Protein AF-A0A0C7L5N5-F1 (afdb_monomer_lite)

Organism: Paraclostridium sordellii (NCBI:txid1505)

Radius of gyration: 12.81 Å; chains: 1; bounding box: 33×28×32 Å

pLDDT: mean 74.14, std 19.18, range [31.83, 93.06]

Foldseek 3Di:
DDDDDDAQDDPDDDCVSLVVLVVVQLCCCPVVVDADEDEDPDPVCPNVVVVCCVVPPVVPPSVHPHPYPPPDPPD

Secondary structure (DSSP, 8-state):
-PPPP-----SS--THHHHHHHHHHHHHHHTT------B---TT-HHHHHHHIIIIIS----S-----B---S--

Sequence (75 aa):
METKLITYFNIKGGIYKTSMSIITAYELAKDKNKKILLWDLDLQENLTQYVYKVTHEDKLECIVNFTILRSIKYL

Structure (mmCIF, N/CA/C/O backbone):
data_AF-A0A0C7L5N5-F1
#
_entry.id   AF-A0A0C7L5N5-F1
#
loop_
_atom_site.group_PDB
_atom_site.id
_atom_site.type_symbol
_atom_site.label_atom_id
_atom_site.label_alt_id
_atom_site.label_comp_id
_atom_site.label_asym_id
_atom_site.label_entity_id
_atom_site.label_seq_id
_atom_site.pdbx_PDB_ins_code
_atom_site.Cartn_x
_atom_site.Cartn_y
_atom_site.Cartn_z
_atom_site.occupancy
_atom_site.B_iso_or_equiv
_atom_site.auth_seq_id
_atom_site.auth_comp_id
_atom_site.auth_asym_id
_atom_site.auth_atom_id
_atom_site.pdbx_PDB_model_num
ATOM 1 N N . MET A 1 1 ? -23.282 2.554 -0.854 1.00 64.06 1 MET A N 1
ATOM 2 C CA . MET A 1 1 ? -21.985 3.197 -0.546 1.00 64.06 1 MET A CA 1
ATOM 3 C C . MET A 1 1 ? -21.191 3.242 -1.834 1.00 64.06 1 MET A C 1
ATOM 5 O O . MET A 1 1 ? -21.090 2.209 -2.479 1.00 64.06 1 MET A O 1
ATOM 9 N N . GLU A 1 2 ? -20.702 4.412 -2.228 1.00 86.31 2 GLU A N 1
ATOM 10 C CA . GLU A 1 2 ? -19.882 4.573 -3.431 1.00 86.31 2 GLU A CA 1
ATOM 11 C C . GLU A 1 2 ? -18.400 4.391 -3.075 1.00 86.31 2 GLU A C 1
ATOM 13 O O . GLU A 1 2 ? -17.903 5.012 -2.130 1.00 86.31 2 GLU A O 1
ATOM 18 N N . THR A 1 3 ? -17.707 3.523 -3.810 1.00 89.12 3 THR A N 1
ATOM 19 C CA . THR A 1 3 ? -16.269 3.282 -3.648 1.00 89.12 3 THR A CA 1
ATOM 20 C C . THR A 1 3 ? -15.496 4.226 -4.559 1.00 89.12 3 THR A C 1
ATOM 22 O O . THR A 1 3 ? -15.781 4.301 -5.751 1.00 89.12 3 THR A O 1
ATOM 25 N N . LYS A 1 4 ? -14.492 4.919 -4.015 1.00 93.00 4 LYS A N 1
ATOM 26 C CA . LYS A 1 4 ? -13.597 5.785 -4.792 1.00 93.00 4 LYS A CA 1
ATOM 27 C C . LYS A 1 4 ? -12.289 5.059 -5.090 1.00 93.00 4 LYS A C 1
ATOM 29 O O . LYS A 1 4 ? -11.700 4.478 -4.181 1.00 93.00 4 LYS A O 1
ATOM 34 N N . LEU A 1 5 ? -11.840 5.121 -6.342 1.00 92.50 5 LEU A N 1
ATOM 35 C CA . LEU A 1 5 ? -10.562 4.566 -6.788 1.00 92.50 5 LEU A CA 1
ATOM 36 C C . LEU A 1 5 ? -9.503 5.672 -6.844 1.00 92.50 5 LEU A C 1
ATOM 38 O O . LEU A 1 5 ? -9.730 6.719 -7.447 1.00 92.50 5 LEU A O 1
ATOM 42 N N . ILE A 1 6 ? -8.347 5.428 -6.226 1.00 93.06 6 ILE A N 1
ATOM 43 C CA . ILE A 1 6 ? -7.172 6.305 -6.277 1.00 93.06 6 ILE A CA 1
ATOM 44 C C . ILE A 1 6 ? -5.996 5.460 -6.768 1.00 93.06 6 ILE A C 1
ATOM 46 O O . ILE A 1 6 ? -5.756 4.376 -6.238 1.00 93.06 6 ILE A O 1
ATOM 50 N N . THR A 1 7 ? -5.259 5.949 -7.765 1.00 92.19 7 THR A N 1
ATOM 51 C CA . THR A 1 7 ? -4.124 5.230 -8.359 1.00 92.19 7 THR A CA 1
ATOM 52 C C . THR A 1 7 ? -2.881 6.108 -8.356 1.00 92.19 7 THR A C 1
ATOM 54 O O . THR A 1 7 ? -2.882 7.204 -8.912 1.00 92.19 7 THR A O 1
ATOM 57 N N . TYR A 1 8 ? -1.801 5.603 -7.759 1.00 90.56 8 TYR A N 1
ATOM 58 C CA . TYR A 1 8 ? -0.488 6.243 -7.786 1.00 90.56 8 TYR A CA 1
ATOM 59 C C . TYR A 1 8 ? 0.347 5.631 -8.906 1.00 90.56 8 TYR A C 1
ATOM 61 O O . TYR A 1 8 ? 0.876 4.531 -8.770 1.00 90.56 8 TYR A O 1
ATOM 69 N N . PHE A 1 9 ? 0.470 6.355 -10.016 1.00 88.19 9 PHE A N 1
ATOM 70 C CA . PHE A 1 9 ? 1.247 5.935 -11.177 1.00 88.19 9 PHE A CA 1
ATOM 71 C C . PHE A 1 9 ? 2.310 6.975 -11.532 1.00 88.19 9 PHE A C 1
ATOM 73 O O . PHE A 1 9 ? 2.094 8.180 -11.435 1.00 88.19 9 PHE A O 1
ATOM 80 N N . ASN A 1 10 ? 3.480 6.503 -11.946 1.00 83.81 10 ASN A N 1
ATOM 81 C CA . ASN A 1 10 ? 4.589 7.323 -12.421 1.00 83.81 10 ASN A CA 1
ATOM 82 C C . ASN A 1 10 ? 5.468 6.431 -13.305 1.00 83.81 10 ASN A C 1
ATOM 84 O O . ASN A 1 10 ? 5.729 5.285 -12.947 1.00 83.81 10 ASN A O 1
ATOM 88 N N . ILE A 1 11 ? 5.927 6.941 -14.442 1.00 78.56 11 ILE A N 1
ATOM 89 C CA . ILE A 1 11 ? 6.750 6.186 -15.399 1.00 78.56 11 ILE A CA 1
ATOM 90 C C . ILE A 1 11 ? 8.204 6.083 -14.918 1.00 78.56 11 ILE A C 1
ATOM 92 O O . ILE A 1 11 ? 8.875 5.085 -15.165 1.00 78.56 11 ILE A O 1
ATOM 96 N N . LYS A 1 12 ? 8.699 7.088 -14.186 1.00 78.62 12 LYS A N 1
ATOM 97 C CA . LYS A 1 12 ? 10.033 7.035 -13.588 1.00 78.62 12 LYS A CA 1
ATOM 98 C C . LYS A 1 12 ? 10.016 6.102 -12.375 1.00 78.62 12 LYS A C 1
ATOM 100 O O . LYS A 1 12 ? 9.087 6.123 -11.558 1.00 78.62 12 LYS A O 1
ATOM 105 N N . GLY A 1 13 ? 11.041 5.259 -12.275 1.00 66.38 13 GLY A N 1
ATOM 106 C CA . GLY A 1 13 ? 11.290 4.446 -11.087 1.00 66.38 13 GLY A CA 1
ATOM 107 C C . GLY A 1 13 ? 11.518 5.337 -9.865 1.00 66.38 13 GLY A C 1
ATOM 108 O O . GLY A 1 13 ? 12.049 6.440 -9.987 1.00 66.38 13 GLY A O 1
ATOM 109 N N . GLY A 1 14 ? 11.069 4.888 -8.695 1.00 72.00 14 GLY A N 1
ATOM 110 C CA . GLY A 1 14 ? 11.222 5.639 -7.451 1.00 72.00 14 GLY A CA 1
ATOM 111 C C . GLY A 1 14 ? 10.230 5.215 -6.372 1.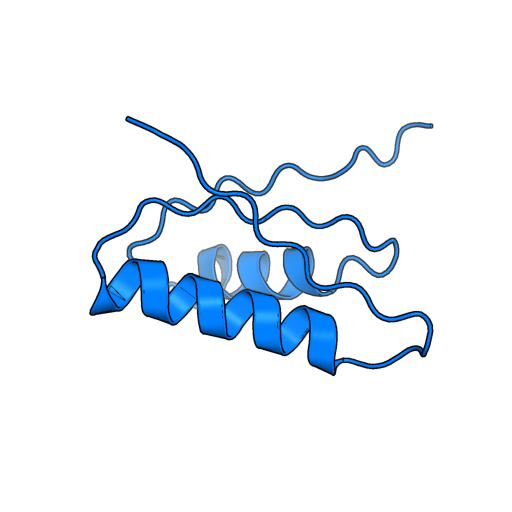00 72.00 14 GLY A C 1
ATOM 112 O O . GLY A 1 14 ? 9.088 4.862 -6.665 1.00 72.00 14 GLY A O 1
ATOM 113 N N . ILE A 1 15 ? 10.674 5.305 -5.118 1.00 75.69 15 ILE A N 1
ATOM 114 C CA . ILE A 1 15 ? 9.970 4.819 -3.916 1.00 75.69 15 ILE A CA 1
ATOM 115 C C . ILE A 1 15 ? 8.719 5.662 -3.588 1.00 75.69 15 ILE A C 1
ATOM 117 O O . ILE A 1 15 ? 7.794 5.196 -2.927 1.00 75.69 15 ILE A O 1
ATOM 121 N N . TYR A 1 16 ? 8.648 6.890 -4.113 1.00 87.19 16 TYR A N 1
ATOM 122 C CA . TYR A 1 16 ? 7.584 7.857 -3.830 1.00 87.19 16 TYR A CA 1
ATOM 123 C C . TYR A 1 16 ? 6.161 7.304 -4.018 1.00 87.19 16 TYR A C 1
ATOM 125 O O . TYR A 1 16 ? 5.308 7.537 -3.167 1.00 87.19 16 TYR A O 1
ATOM 133 N N . LYS A 1 17 ? 5.903 6.555 -5.103 1.00 90.12 17 LYS A N 1
ATOM 134 C CA . LYS A 1 17 ? 4.572 5.985 -5.398 1.00 90.12 17 LYS A CA 1
ATOM 135 C C . LYS A 1 17 ? 4.078 5.099 -4.259 1.00 90.12 17 LYS A C 1
ATOM 137 O O . LYS A 1 17 ? 2.966 5.274 -3.769 1.00 90.12 17 LYS A O 1
ATOM 142 N N . THR A 1 18 ? 4.939 4.185 -3.825 1.00 89.38 18 THR A N 1
ATOM 143 C CA . THR A 1 18 ? 4.654 3.244 -2.747 1.00 89.38 18 THR A CA 1
ATOM 144 C C . THR A 1 18 ? 4.464 3.988 -1.430 1.00 89.38 18 THR A C 1
ATOM 146 O O . THR A 1 18 ? 3.422 3.831 -0.796 1.00 89.38 18 THR A O 1
ATOM 149 N N . SER A 1 19 ? 5.396 4.869 -1.053 1.00 91.12 19 SER A N 1
ATOM 150 C CA . SER A 1 19 ? 5.300 5.626 0.204 1.00 91.12 19 SER A CA 1
ATOM 151 C C . SER A 1 19 ? 4.045 6.495 0.279 1.00 91.12 19 SER A C 1
ATOM 153 O O . SER A 1 19 ? 3.361 6.485 1.299 1.00 91.12 19 SER A O 1
ATOM 155 N N .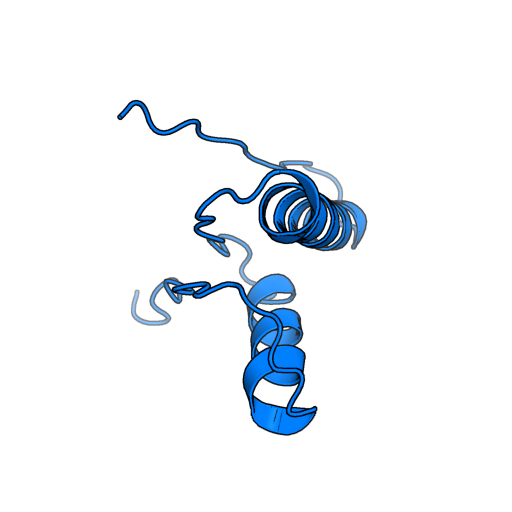 MET A 1 20 ? 3.692 7.197 -0.803 1.00 92.31 20 MET A N 1
ATOM 156 C CA . MET A 1 20 ? 2.473 8.007 -0.839 1.00 92.31 20 MET A CA 1
ATOM 157 C C . MET A 1 20 ? 1.210 7.163 -0.736 1.00 92.31 20 MET A C 1
ATOM 159 O O . MET A 1 20 ? 0.299 7.542 -0.006 1.00 92.31 20 MET A O 1
ATOM 163 N N . SER A 1 21 ? 1.158 6.014 -1.419 1.00 91.25 21 SER A N 1
ATOM 164 C CA . SER A 1 21 ? -0.001 5.121 -1.329 1.00 91.25 21 SER A CA 1
ATOM 165 C C . SER A 1 21 ? -0.246 4.637 0.107 1.00 91.25 21 SER A C 1
ATOM 167 O O . SER A 1 21 ? -1.391 4.615 0.557 1.00 91.25 21 SER A O 1
ATOM 169 N N . ILE A 1 22 ? 0.826 4.347 0.855 1.00 89.69 22 ILE A N 1
ATOM 170 C CA . ILE A 1 22 ? 0.767 3.918 2.258 1.00 89.69 22 ILE A CA 1
ATOM 171 C C . ILE A 1 22 ? 0.298 5.062 3.158 1.00 89.69 22 ILE A C 1
ATOM 173 O O . ILE A 1 22 ? -0.634 4.877 3.938 1.00 89.69 22 ILE A O 1
ATOM 177 N N . ILE A 1 23 ? 0.915 6.244 3.044 1.00 90.25 23 ILE A N 1
ATOM 178 C CA . ILE A 1 23 ? 0.585 7.401 3.890 1.00 90.25 23 ILE A CA 1
ATOM 179 C C . ILE A 1 23 ? -0.865 7.831 3.661 1.00 90.25 23 ILE A C 1
ATOM 181 O O . ILE A 1 23 ? -1.618 7.983 4.620 1.00 90.25 23 ILE A O 1
ATOM 185 N N . THR A 1 24 ? -1.299 7.949 2.403 1.00 92.19 24 THR A N 1
ATOM 186 C CA . THR A 1 24 ? -2.688 8.313 2.104 1.00 92.19 24 THR A CA 1
ATOM 187 C C . THR A 1 24 ? -3.672 7.264 2.621 1.00 92.19 24 THR A C 1
ATOM 189 O O . THR A 1 24 ? -4.703 7.624 3.187 1.00 92.19 24 THR A O 1
ATOM 192 N N . ALA A 1 25 ? -3.367 5.970 2.487 1.00 89.62 25 ALA A N 1
ATOM 193 C CA . ALA A 1 25 ? -4.212 4.921 3.050 1.00 89.62 25 ALA A CA 1
ATOM 194 C C . ALA A 1 25 ? -4.292 4.995 4.583 1.00 89.62 25 ALA A C 1
ATOM 196 O O . ALA A 1 25 ? -5.381 4.849 5.138 1.00 89.62 25 ALA A O 1
ATOM 197 N N . TYR A 1 26 ? -3.171 5.265 5.255 1.00 86.56 26 TYR A N 1
ATOM 198 C CA . TYR A 1 26 ? -3.109 5.428 6.705 1.00 86.56 26 TYR A CA 1
ATOM 199 C C . TYR A 1 26 ? -3.957 6.607 7.194 1.00 86.56 26 TYR A C 1
ATOM 201 O O . TYR A 1 26 ? -4.798 6.423 8.071 1.00 86.56 26 TYR A O 1
ATOM 209 N N . GLU A 1 27 ? -3.798 7.793 6.603 1.00 89.31 27 GLU A N 1
ATOM 210 C CA . GLU A 1 27 ? -4.571 8.988 6.973 1.00 89.31 27 GLU A CA 1
ATOM 211 C C . GLU A 1 27 ? -6.075 8.784 6.742 1.00 89.31 27 GLU A C 1
ATOM 213 O O . GLU A 1 27 ? -6.906 9.117 7.591 1.00 89.31 27 GLU A O 1
ATOM 218 N N . LEU A 1 28 ? -6.458 8.183 5.609 1.00 88.12 28 LEU A N 1
ATOM 219 C CA . LEU A 1 28 ? -7.865 7.907 5.319 1.00 88.12 28 LEU A CA 1
ATOM 220 C C . LEU A 1 28 ? -8.462 6.876 6.283 1.00 88.12 28 LEU A C 1
ATOM 222 O O . LEU A 1 28 ? -9.621 7.008 6.686 1.00 88.12 28 LEU A O 1
ATOM 226 N N . ALA A 1 29 ? -7.693 5.858 6.657 1.00 84.31 29 ALA A N 1
ATOM 227 C CA . ALA A 1 29 ? -8.162 4.841 7.580 1.00 84.31 29 ALA A CA 1
ATOM 228 C C . ALA A 1 29 ? -8.254 5.370 9.017 1.00 84.31 29 ALA A C 1
ATOM 230 O O . ALA A 1 29 ? -9.306 5.247 9.640 1.00 84.31 29 ALA A O 1
ATOM 231 N N . LYS A 1 30 ? -7.191 6.008 9.519 1.00 79.44 30 LYS A N 1
ATOM 232 C CA . LYS A 1 30 ? -7.091 6.465 10.909 1.00 79.44 30 LYS A CA 1
ATOM 233 C C . LYS A 1 30 ? -7.860 7.756 11.168 1.00 79.44 30 LYS A C 1
ATOM 235 O O . LYS A 1 30 ? -8.695 7.796 12.065 1.00 79.44 30 LYS A O 1
ATOM 240 N N . ASP A 1 31 ? -7.620 8.795 10.373 1.00 81.12 31 ASP A N 1
ATOM 241 C CA . ASP A 1 31 ? -8.131 10.138 10.671 1.00 81.12 31 ASP A CA 1
ATOM 242 C C . ASP A 1 31 ? -9.514 10.382 10.058 1.00 81.12 31 ASP A C 1
ATOM 244 O O . ASP A 1 31 ? -10.257 11.261 10.500 1.00 81.12 31 ASP A O 1
ATOM 248 N N . LYS A 1 32 ? -9.880 9.615 9.021 1.00 82.50 32 LYS A N 1
ATOM 249 C CA . LYS A 1 32 ? -11.182 9.721 8.336 1.00 82.50 32 LYS A CA 1
ATOM 250 C C . LYS A 1 32 ? -12.087 8.501 8.529 1.00 82.50 32 LYS A C 1
ATOM 252 O O . LYS A 1 32 ? -13.184 8.492 7.962 1.00 82.50 32 LYS A O 1
ATOM 257 N N . ASN A 1 33 ? -11.657 7.510 9.319 1.00 81.44 33 ASN A N 1
ATOM 258 C CA . ASN A 1 33 ? -12.397 6.282 9.634 1.00 81.44 33 ASN A CA 1
ATOM 259 C C . ASN A 1 33 ? -12.969 5.588 8.378 1.00 81.44 33 ASN A C 1
ATOM 261 O O . ASN A 1 33 ? -14.143 5.205 8.320 1.00 81.44 33 ASN A O 1
ATOM 265 N N . LYS A 1 34 ? -12.168 5.513 7.307 1.00 83.81 34 LYS A N 1
ATOM 266 C CA . LYS A 1 34 ? -12.549 4.862 6.046 1.00 83.81 34 LYS A CA 1
ATOM 267 C C . L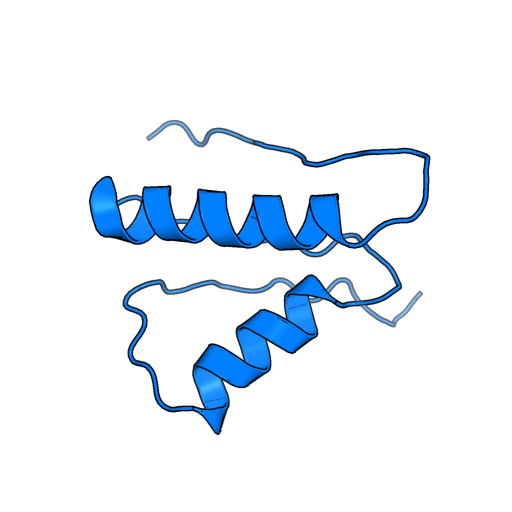YS A 1 34 ? -12.031 3.428 6.000 1.00 83.81 34 LYS A C 1
ATOM 269 O O . LYS A 1 34 ? -10.912 3.144 6.407 1.00 83.81 34 LYS A O 1
ATOM 274 N N . LYS A 1 35 ? -12.826 2.526 5.420 1.00 84.50 35 LYS A N 1
ATOM 275 C CA . LYS A 1 35 ? -12.350 1.189 5.042 1.00 84.50 35 LYS A CA 1
ATOM 276 C C . LYS A 1 35 ? -11.536 1.313 3.758 1.00 84.50 35 LYS A C 1
ATOM 278 O O . LYS A 1 35 ? -12.058 1.829 2.770 1.00 84.50 35 LYS A O 1
ATOM 283 N N . ILE A 1 36 ? -10.286 0.858 3.784 1.00 85.81 36 ILE A N 1
ATOM 284 C CA . ILE A 1 36 ? -9.349 0.993 2.667 1.00 85.81 36 ILE A CA 1
ATOM 285 C C . ILE A 1 36 ? -8.934 -0.384 2.155 1.00 85.81 36 ILE A C 1
ATOM 287 O O . ILE A 1 36 ? -8.639 -1.287 2.933 1.00 85.81 36 ILE A O 1
ATOM 291 N N . LEU A 1 37 ? -8.888 -0.510 0.830 1.00 86.44 37 LEU A N 1
ATOM 292 C CA . LEU A 1 37 ? -8.290 -1.629 0.117 1.00 86.44 37 LEU A CA 1
ATOM 293 C C . LEU A 1 37 ? -7.006 -1.131 -0.553 1.00 86.44 37 LEU A C 1
ATOM 295 O O . LEU A 1 37 ? -7.067 -0.229 -1.388 1.00 86.44 37 LEU A O 1
ATOM 299 N N . LEU A 1 38 ? -5.861 -1.702 -0.182 1.00 85.81 38 LEU A N 1
ATOM 300 C CA . LEU A 1 38 ? -4.589 -1.462 -0.863 1.00 85.81 38 LEU A CA 1
ATOM 301 C C . LEU A 1 38 ? -4.357 -2.564 -1.894 1.00 85.81 38 LEU A C 1
ATOM 303 O O . LEU A 1 38 ? -4.462 -3.747 -1.570 1.00 85.81 38 LEU A O 1
ATOM 307 N N . TRP A 1 39 ? -4.024 -2.170 -3.123 1.00 87.25 39 TRP A N 1
ATOM 308 C CA . TRP A 1 39 ? -3.738 -3.097 -4.213 1.00 87.25 39 TRP A CA 1
ATOM 309 C C . TRP A 1 39 ? -2.340 -2.836 -4.763 1.00 87.25 39 TRP A C 1
ATOM 311 O O . TRP A 1 39 ? -2.063 -1.759 -5.291 1.00 87.25 39 TRP A O 1
ATOM 321 N N . ASP A 1 40 ? -1.461 -3.825 -4.611 1.00 85.88 40 ASP A N 1
ATOM 322 C CA . ASP A 1 40 ? -0.110 -3.786 -5.156 1.00 85.88 40 ASP A CA 1
ATOM 323 C C . ASP A 1 40 ? -0.109 -4.329 -6.589 1.00 85.88 40 ASP A C 1
ATOM 325 O O . ASP A 1 40 ? -0.369 -5.511 -6.827 1.00 85.88 40 ASP A O 1
ATOM 329 N N . LEU A 1 41 ? 0.133 -3.431 -7.541 1.00 85.75 41 LEU A N 1
ATOM 330 C CA . LEU A 1 41 ? 0.243 -3.730 -8.971 1.00 85.75 41 LEU A CA 1
ATOM 331 C C . LEU A 1 41 ? 1.683 -3.530 -9.476 1.00 85.75 41 LEU A C 1
ATOM 333 O O . LEU A 1 41 ? 1.900 -3.419 -10.682 1.00 85.75 41 LEU A O 1
ATOM 337 N N . ASP A 1 42 ? 2.661 -3.456 -8.568 1.00 83.12 42 ASP A N 1
ATOM 338 C CA . ASP A 1 42 ? 4.080 -3.342 -8.895 1.00 83.12 42 ASP A CA 1
ATOM 339 C C . ASP A 1 42 ? 4.779 -4.701 -8.731 1.00 83.12 42 ASP A C 1
ATOM 341 O O . ASP A 1 42 ? 4.672 -5.357 -7.694 1.00 83.12 42 ASP A O 1
ATOM 345 N N . LEU A 1 43 ? 5.540 -5.117 -9.748 1.00 82.75 43 LEU A N 1
ATOM 346 C CA . LEU A 1 43 ? 6.325 -6.357 -9.721 1.00 82.75 43 LEU A CA 1
ATOM 347 C C . LEU A 1 43 ? 7.403 -6.360 -8.628 1.00 82.75 43 LEU A C 1
ATOM 349 O O . LEU A 1 43 ? 7.884 -7.427 -8.255 1.00 82.75 43 LEU A O 1
ATOM 353 N N . GLN A 1 44 ? 7.808 -5.189 -8.125 1.00 84.56 44 GLN A N 1
ATOM 354 C CA . GLN A 1 44 ? 8.763 -5.090 -7.021 1.00 84.56 44 GLN A CA 1
ATOM 355 C C . GLN A 1 44 ? 8.155 -5.459 -5.659 1.00 84.56 44 GLN A C 1
ATOM 357 O O . GLN A 1 44 ? 8.905 -5.671 -4.711 1.00 84.56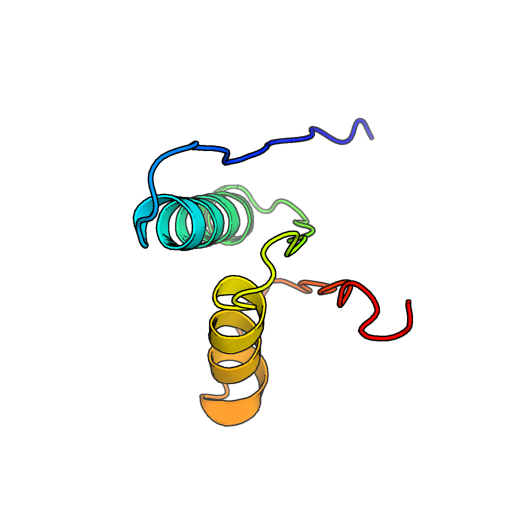 44 GLN A O 1
ATOM 362 N N . GLU A 1 45 ? 6.823 -5.550 -5.548 1.00 88.19 45 GLU A N 1
ATOM 363 C CA . GLU A 1 45 ? 6.102 -5.980 -4.338 1.00 88.19 45 GLU A CA 1
ATOM 364 C C . GLU A 1 45 ? 6.398 -5.120 -3.080 1.00 88.19 45 GLU A C 1
ATOM 366 O O . GLU A 1 45 ? 6.151 -5.544 -1.948 1.00 88.19 45 GLU A O 1
ATOM 371 N N . ASN A 1 46 ? 6.935 -3.901 -3.245 1.00 87.88 46 ASN A N 1
ATOM 372 C CA . ASN A 1 46 ? 7.376 -3.046 -2.131 1.00 87.88 46 ASN A CA 1
ATOM 373 C C . ASN A 1 46 ? 6.224 -2.689 -1.173 1.00 87.88 46 ASN A C 1
ATOM 375 O O . ASN A 1 46 ? 6.426 -2.605 0.040 1.00 87.88 46 ASN A O 1
ATOM 379 N N . LEU A 1 47 ? 5.015 -2.470 -1.709 1.00 87.06 47 LEU A N 1
ATOM 380 C CA . LEU A 1 47 ? 3.831 -2.158 -0.905 1.00 87.06 47 LEU A CA 1
ATOM 381 C C . LEU A 1 47 ? 3.431 -3.373 -0.064 1.00 87.06 47 LEU A C 1
ATOM 383 O O . LEU A 1 47 ? 3.230 -3.254 1.145 1.00 87.06 47 LEU A O 1
ATOM 387 N N . THR A 1 48 ? 3.364 -4.543 -0.700 1.00 85.75 48 THR A N 1
ATOM 388 C CA . THR A 1 48 ? 3.034 -5.812 -0.044 1.00 85.75 48 THR A CA 1
ATOM 389 C C . THR A 1 48 ? 4.004 -6.124 1.091 1.00 85.75 48 THR A C 1
ATOM 391 O O . THR A 1 48 ? 3.564 -6.397 2.207 1.00 85.75 48 THR A O 1
ATOM 394 N N . GLN A 1 49 ? 5.315 -6.040 0.840 1.00 85.88 49 GLN A N 1
ATOM 395 C CA . GLN A 1 49 ? 6.345 -6.326 1.845 1.00 85.88 49 GLN A CA 1
ATOM 396 C C . GLN A 1 49 ? 6.238 -5.399 3.058 1.00 85.88 49 GLN A C 1
ATOM 398 O O . GLN A 1 49 ? 6.289 -5.863 4.198 1.00 85.88 49 GLN A O 1
ATOM 403 N N . TYR A 1 50 ? 6.045 -4.097 2.821 1.00 86.00 50 TYR A N 1
ATOM 404 C CA . TYR A 1 50 ? 5.917 -3.125 3.901 1.00 86.00 50 TYR A CA 1
ATOM 405 C C . TYR A 1 50 ? 4.697 -3.413 4.782 1.00 86.00 50 TYR A C 1
ATOM 407 O O . TYR A 1 50 ? 4.822 -3.514 6.002 1.00 86.00 50 TYR A O 1
ATOM 415 N N . VAL A 1 51 ? 3.517 -3.578 4.176 1.00 81.81 51 VAL A N 1
ATOM 416 C CA . VAL A 1 51 ? 2.283 -3.791 4.945 1.00 81.81 51 VAL A CA 1
ATOM 417 C C . VAL A 1 51 ? 2.313 -5.144 5.660 1.00 81.81 51 VAL A C 1
ATOM 419 O O . VAL A 1 51 ? 1.879 -5.226 6.808 1.00 81.81 51 VAL A O 1
ATOM 422 N N . TYR A 1 52 ? 2.868 -6.191 5.040 1.00 81.38 52 TYR A N 1
ATOM 423 C CA . TYR A 1 52 ? 3.018 -7.502 5.678 1.00 81.38 52 TYR A CA 1
ATOM 424 C C . TYR A 1 52 ? 3.867 -7.422 6.952 1.00 81.38 52 TYR A C 1
ATOM 426 O O . TYR A 1 52 ? 3.428 -7.881 8.007 1.00 81.38 52 TYR A O 1
ATOM 434 N N . LYS A 1 53 ? 5.031 -6.765 6.881 1.00 80.25 53 LYS A N 1
ATOM 435 C CA . LYS A 1 53 ? 5.919 -6.574 8.034 1.00 80.25 53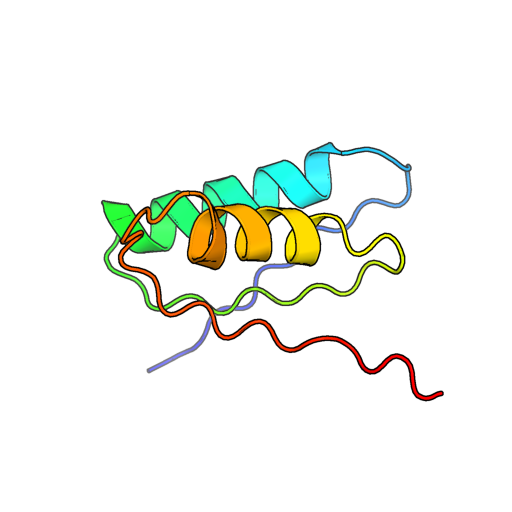 LYS A CA 1
ATOM 436 C C . LYS A 1 53 ? 5.213 -5.861 9.191 1.00 80.25 53 LYS A C 1
ATOM 438 O O . LYS A 1 53 ? 5.213 -6.353 10.317 1.00 80.25 53 LYS A O 1
ATOM 443 N N . VAL A 1 54 ? 4.547 -4.744 8.899 1.00 74.31 54 VAL A N 1
ATOM 444 C CA . VAL A 1 54 ? 3.855 -3.938 9.920 1.00 74.31 54 VAL A CA 1
ATOM 445 C C . VAL A 1 54 ? 2.697 -4.705 10.571 1.00 74.31 54 VAL A C 1
ATOM 447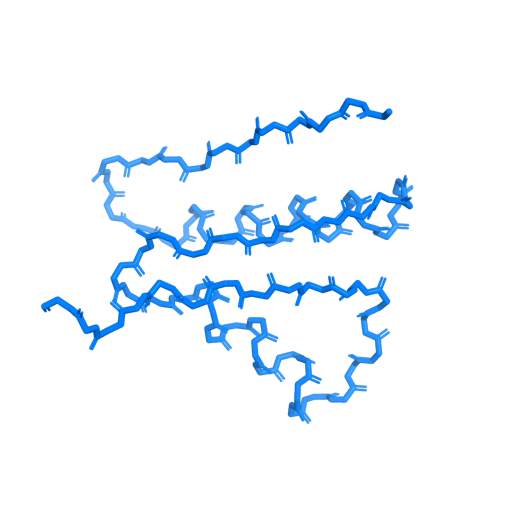 O O . VAL A 1 54 ? 2.448 -4.543 11.763 1.00 74.31 54 VAL A O 1
ATOM 450 N N . THR A 1 55 ? 1.992 -5.542 9.805 1.00 69.62 55 THR A N 1
ATOM 451 C CA . THR A 1 55 ? 0.800 -6.263 10.286 1.00 69.62 55 THR A CA 1
ATOM 452 C C . THR A 1 55 ? 1.115 -7.574 11.008 1.00 69.62 55 THR A C 1
ATOM 454 O O . THR A 1 55 ? 0.374 -7.942 11.915 1.00 69.62 55 THR A O 1
ATOM 457 N N . HIS A 1 56 ? 2.187 -8.282 10.634 1.00 68.38 56 HIS A N 1
ATOM 458 C CA . HIS A 1 56 ? 2.479 -9.626 11.154 1.00 68.38 56 HIS A CA 1
ATOM 459 C C . HIS A 1 56 ? 3.691 -9.680 12.092 1.00 68.38 56 HIS A C 1
ATOM 461 O O . HIS A 1 56 ? 3.693 -10.488 13.020 1.00 68.38 56 HIS A O 1
ATOM 467 N N . GLU A 1 57 ? 4.711 -8.845 11.881 1.00 62.94 57 GLU A N 1
ATOM 468 C CA . GLU A 1 57 ? 5.959 -8.905 12.656 1.00 62.94 57 GLU A CA 1
ATOM 469 C C . GLU A 1 57 ? 5.952 -7.902 13.809 1.00 62.94 57 GLU A C 1
ATOM 471 O O . GLU A 1 57 ? 6.160 -8.277 14.963 1.00 62.94 57 GLU A O 1
ATOM 476 N N . ASP A 1 58 ? 5.629 -6.641 13.520 1.00 60.19 58 ASP A N 1
ATOM 477 C CA . ASP A 1 58 ? 5.746 -5.554 14.499 1.00 60.19 58 ASP A CA 1
ATOM 478 C C . ASP A 1 58 ? 4.548 -5.467 15.472 1.00 60.19 58 ASP A C 1
ATOM 480 O O . ASP A 1 58 ? 4.508 -4.579 16.323 1.00 60.19 58 ASP A O 1
ATOM 484 N N . LYS A 1 59 ? 3.574 -6.393 15.374 1.00 50.53 59 LYS A N 1
ATOM 485 C CA . LYS A 1 59 ? 2.343 -6.478 16.200 1.00 50.53 59 LYS A CA 1
ATOM 486 C C . LYS A 1 59 ? 1.630 -5.138 16.415 1.00 50.53 59 LYS A C 1
ATOM 488 O O . LYS A 1 59 ? 0.918 -4.953 17.403 1.00 50.53 59 LYS A O 1
ATOM 493 N N . LEU A 1 60 ? 1.791 -4.193 15.494 1.00 45.75 60 LEU A N 1
ATOM 494 C CA . LEU A 1 60 ? 0.982 -2.995 15.499 1.00 45.75 60 LEU A CA 1
ATOM 495 C C . LEU A 1 60 ? -0.416 -3.439 15.081 1.00 45.75 60 LEU A C 1
ATOM 497 O O . LEU A 1 60 ? -0.648 -3.768 13.919 1.00 45.75 60 LEU A O 1
ATOM 501 N N . GLU A 1 61 ? -1.348 -3.429 16.036 1.00 42.28 61 GLU A N 1
ATOM 502 C CA . GLU A 1 61 ? -2.793 -3.369 15.800 1.00 42.28 61 GLU A CA 1
ATOM 503 C C . GLU A 1 61 ? -3.121 -2.074 15.038 1.00 42.28 61 GLU A C 1
ATOM 505 O O . GLU A 1 61 ? -3.851 -1.204 15.507 1.00 42.28 61 GLU A O 1
ATOM 510 N N . CYS A 1 62 ? -2.529 -1.853 13.867 1.00 41.94 62 CYS A N 1
ATOM 511 C CA . CYS A 1 62 ? -2.975 -0.785 13.011 1.00 41.94 62 CYS A CA 1
ATOM 512 C C . CYS A 1 62 ? -4.330 -1.242 12.481 1.00 41.94 62 CYS A C 1
ATOM 514 O O . CYS A 1 62 ? -4.416 -2.141 11.650 1.00 41.94 62 CYS A O 1
ATOM 516 N N . ILE A 1 63 ? -5.355 -0.639 13.087 1.00 41.50 63 ILE A N 1
ATOM 517 C CA . ILE A 1 63 ? -6.815 -0.736 12.958 1.00 41.50 63 ILE A CA 1
ATOM 518 C C . ILE A 1 63 ? -7.290 -0.535 11.507 1.00 41.50 63 ILE A C 1
ATOM 520 O O . ILE A 1 63 ? -8.162 0.268 11.191 1.00 41.50 63 ILE A O 1
ATOM 524 N N . VAL A 1 64 ? -6.711 -1.268 10.568 1.00 46.19 64 VAL A N 1
ATOM 525 C CA . VAL A 1 64 ? -7.083 -1.228 9.166 1.00 46.19 64 VAL A CA 1
ATOM 526 C C . VAL A 1 64 ? -6.991 -2.652 8.650 1.00 46.19 64 VAL A C 1
ATOM 528 O O . VAL A 1 64 ? -5.908 -3.185 8.433 1.00 46.19 64 VAL A O 1
ATOM 531 N N . ASN A 1 65 ? -8.153 -3.281 8.476 1.00 40.62 65 ASN A N 1
ATOM 532 C CA . ASN A 1 65 ? -8.295 -4.554 7.771 1.00 40.62 65 ASN A CA 1
ATOM 533 C C . ASN A 1 65 ? -7.919 -4.349 6.291 1.00 40.62 65 ASN A C 1
ATOM 535 O O . ASN A 1 65 ? -8.781 -4.285 5.414 1.00 40.62 65 ASN A O 1
ATOM 539 N N . PHE A 1 66 ? -6.628 -4.187 6.009 1.00 49.72 66 PHE A N 1
ATOM 540 C CA . PHE A 1 66 ? -6.103 -4.180 4.657 1.00 49.72 66 PHE A CA 1
ATOM 541 C C . PHE A 1 66 ? -6.155 -5.612 4.138 1.00 49.72 66 PHE A C 1
ATOM 543 O O . PHE A 1 66 ? -5.335 -6.455 4.489 1.00 49.72 66 PHE A O 1
ATOM 550 N N . THR A 1 67 ? -7.135 -5.902 3.289 1.00 43.47 67 THR A N 1
ATOM 551 C CA . THR A 1 67 ? -7.084 -7.117 2.474 1.00 43.47 67 THR A CA 1
ATOM 552 C C . THR A 1 67 ? -6.110 -6.857 1.334 1.00 43.47 67 THR A C 1
ATOM 554 O O . THR A 1 67 ? -6.476 -6.236 0.347 1.00 43.47 67 THR A O 1
ATOM 557 N N . ILE A 1 68 ? -4.851 -7.270 1.459 1.00 50.69 68 ILE A N 1
ATOM 558 C CA . ILE A 1 68 ? -3.918 -7.183 0.330 1.00 50.69 68 ILE A CA 1
ATOM 559 C C . ILE A 1 68 ? -4.264 -8.312 -0.638 1.00 50.69 68 ILE A C 1
ATOM 561 O O . ILE A 1 68 ? -4.030 -9.487 -0.353 1.00 50.69 68 ILE A O 1
ATOM 565 N N . LEU A 1 69 ? -4.819 -7.964 -1.796 1.00 43.00 69 LEU A N 1
ATOM 566 C CA . LEU A 1 69 ? -4.903 -8.890 -2.920 1.00 43.00 69 LEU A CA 1
ATOM 567 C C . LEU A 1 69 ? -3.514 -8.989 -3.545 1.00 43.00 69 LEU A C 1
ATOM 569 O O . LEU A 1 69 ? -3.072 -8.095 -4.265 1.00 43.00 69 LEU A O 1
ATOM 573 N N . ARG A 1 70 ? -2.816 -10.081 -3.231 1.00 39.94 70 ARG A N 1
ATOM 574 C CA . ARG A 1 70 ? -1.553 -10.441 -3.868 1.00 39.94 70 ARG A CA 1
ATOM 575 C C . ARG A 1 70 ? -1.839 -10.677 -5.350 1.00 39.94 70 ARG A C 1
ATOM 577 O O . ARG A 1 70 ? -2.560 -11.617 -5.686 1.00 39.94 70 ARG A O 1
ATOM 584 N N . SER A 1 71 ? -1.311 -9.820 -6.225 1.00 34.75 71 SER A N 1
ATOM 585 C CA . SER A 1 71 ? -1.324 -10.124 -7.652 1.00 34.75 71 SER A CA 1
ATOM 586 C C . SER A 1 71 ? -0.564 -11.432 -7.852 1.00 34.75 71 SER A C 1
ATOM 588 O O . SER A 1 71 ? 0.535 -11.644 -7.335 1.00 34.75 71 SER A O 1
ATOM 590 N N . ILE A 1 72 ? -1.254 -12.361 -8.488 1.00 34.34 72 ILE A N 1
ATOM 591 C CA . ILE A 1 72 ? -0.903 -13.760 -8.614 1.00 34.34 72 ILE A CA 1
ATOM 592 C C . ILE A 1 72 ? 0.419 -13.889 -9.379 1.00 34.34 72 ILE A C 1
ATOM 594 O O . ILE A 1 72 ? 0.519 -13.540 -10.550 1.00 34.34 72 ILE A O 1
ATOM 598 N N . LYS A 1 73 ? 1.422 -14.468 -8.713 1.00 34.09 73 LYS A N 1
ATOM 599 C CA . LYS A 1 73 ? 2.675 -14.981 -9.292 1.00 34.09 73 LYS A CA 1
ATOM 600 C C . LYS A 1 73 ? 2.435 -16.317 -10.032 1.00 34.09 73 LYS A C 1
ATOM 602 O O . LYS A 1 73 ? 3.199 -17.260 -9.870 1.00 34.09 73 LYS A O 1
ATOM 607 N N . TYR A 1 74 ? 1.323 -16.409 -10.765 1.00 31.83 74 TYR A N 1
ATOM 608 C CA . TYR A 1 74 ? 0.917 -17.558 -11.588 1.00 31.83 74 TYR A CA 1
ATOM 609 C C . TYR A 1 74 ? 0.308 -17.080 -12.919 1.00 31.83 74 TYR A C 1
ATOM 611 O O . TYR A 1 74 ? -0.834 -17.402 -13.246 1.00 31.83 74 TYR A O 1
ATOM 619 N N . LEU A 1 75 ? 1.085 -16.299 -13.668 1.00 34.31 75 LEU A N 1
ATOM 620 C CA . LEU A 1 75 ? 1.052 -16.291 -15.131 1.00 34.31 75 LEU A CA 1
ATOM 621 C C . LEU A 1 75 ? 2.457 -16.622 -15.630 1.00 34.31 75 LEU A C 1
ATOM 623 O O . LEU A 1 75 ? 3.415 -16.114 -15.001 1.00 34.31 75 LEU A O 1
#

InterPro domains:
  IPR025669 AAA domain [PF13614] (4-64)
  IPR027417 P-loop containing nucleoside triphosphate hydrolase [G3DSA:3.40.50.300] (4-73)
  IPR027417 P-loop containing nucleoside triphosphate hydrolase [SSF52540] (4-57)